Protein AF-A0A259JVU5-F1 (afdb_monomer)

Solvent-accessible surface area (backbone atoms only — not comparable to full-atom values): 9119 Å² total; per-residue (Å²): 70,93,65,63,66,51,70,74,57,44,59,53,43,26,64,77,69,72,47,71,91,56,56,65,43,65,67,53,22,48,53,46,42,54,53,48,52,49,53,35,31,73,74,56,77,30,73,69,52,21,53,46,22,70,72,61,34,55,72,51,42,55,43,32,76,74,70,44,83,69,56,71,68,51,54,51,54,51,60,71,43,43,68,57,54,53,51,52,52,51,49,53,51,51,56,70,66,46,57,69,76,57,55,64,74,72,46,72,96,59,86,76,73,78,80,80,87,69,82,84,83,83,82,91,81,84,90,83,89,80,87,84,82,90,87,90,88,84,89,87,82,83,135

Mean predicted aligned error: 15.74 Å

Foldseek 3Di:
DVLPFDPVLLVVQCVVVVHDPDCPPPVRVVVSNVVQLVVLCVVPVANLLSQLCRVQPVVLSVVVVVPDDGDPVSVVVSVVCVVVRVVVVVVVVVVVVPPPVVVVVPDPPDDDDPDPPDDDDDDDDDDDDDDDDDDDDDDDDDD

pLDDT: mean 78.5, std 22.54, range [31.64, 98.56]

Structure (mmCIF, N/CA/C/O backbone):
data_AF-A0A259JVU5-F1
#
_entry.id   AF-A0A259JVU5-F1
#
loop_
_atom_site.group_PDB
_atom_site.id
_atom_site.type_symbol
_atom_site.label_atom_id
_atom_site.label_alt_id
_atom_site.label_comp_id
_atom_site.label_asym_id
_atom_site.label_entity_id
_atom_site.label_seq_id
_atom_site.pdbx_PDB_ins_code
_atom_site.Cartn_x
_atom_site.Cartn_y
_atom_site.Cartn_z
_atom_site.occupancy
_atom_site.B_iso_or_equiv
_atom_site.auth_seq_id
_atom_site.auth_comp_id
_atom_site.auth_asym_id
_atom_site.auth_atom_id
_atom_site.pdbx_PDB_model_num
ATOM 1 N N . GLY A 1 1 ? 10.915 2.909 -6.464 1.00 90.50 1 GLY A N 1
ATOM 2 C CA . GLY A 1 1 ? 10.240 3.907 -7.317 1.00 90.50 1 GLY A CA 1
ATOM 3 C C . GLY A 1 1 ? 9.437 4.900 -6.493 1.00 90.50 1 GLY A C 1
ATOM 4 O O . GLY A 1 1 ? 9.485 4.848 -5.269 1.00 90.50 1 GLY A O 1
ATOM 5 N N . LEU A 1 2 ? 8.703 5.791 -7.161 1.00 96.31 2 LEU A N 1
ATOM 6 C CA . LEU A 1 2 ? 7.932 6.896 -6.566 1.00 96.31 2 LEU A CA 1
ATOM 7 C C . LEU A 1 2 ? 6.979 6.461 -5.442 1.00 96.31 2 LEU A C 1
ATOM 9 O O . LEU A 1 2 ? 6.942 7.083 -4.387 1.00 96.31 2 LEU A O 1
ATOM 13 N N . MET A 1 3 ? 6.252 5.367 -5.646 1.00 97.25 3 MET A N 1
ATOM 14 C CA . MET A 1 3 ? 5.243 4.856 -4.720 1.00 97.25 3 MET A CA 1
ATOM 15 C C . MET A 1 3 ? 5.804 3.908 -3.654 1.00 97.25 3 MET A C 1
ATOM 17 O O . MET A 1 3 ? 5.034 3.363 -2.871 1.00 97.25 3 MET A O 1
ATOM 21 N N . GLN A 1 4 ? 7.126 3.703 -3.591 1.00 95.88 4 GLN A N 1
ATOM 22 C CA . GLN A 1 4 ? 7.772 2.874 -2.557 1.00 95.88 4 GLN A CA 1
ATOM 23 C C . GLN A 1 4 ? 7.204 1.441 -2.450 1.00 95.88 4 GLN A C 1
ATOM 25 O O . GLN A 1 4 ? 7.097 0.878 -1.365 1.00 95.88 4 GLN A O 1
ATOM 30 N N . ILE A 1 5 ? 6.822 0.844 -3.584 1.00 95.69 5 ILE A N 1
ATOM 31 C CA . ILE A 1 5 ? 6.352 -0.548 -3.646 1.00 95.69 5 ILE A CA 1
ATOM 32 C C . ILE A 1 5 ? 7.496 -1.483 -3.235 1.00 95.69 5 ILE A C 1
ATOM 34 O O . ILE A 1 5 ? 8.616 -1.349 -3.732 1.00 95.69 5 ILE A O 1
ATOM 38 N N . MET A 1 6 ? 7.205 -2.434 -2.347 1.00 93.50 6 MET A N 1
ATOM 39 C CA . MET A 1 6 ? 8.170 -3.443 -1.906 1.00 93.50 6 MET A CA 1
ATOM 40 C C . MET A 1 6 ? 8.602 -4.345 -3.076 1.00 93.50 6 MET A C 1
ATOM 42 O O . MET A 1 6 ? 7.746 -4.702 -3.884 1.00 93.50 6 MET A O 1
ATOM 46 N N . PRO A 1 7 ? 9.875 -4.785 -3.160 1.00 94.75 7 PRO A N 1
ATOM 47 C CA . PRO A 1 7 ? 10.369 -5.572 -4.297 1.00 94.75 7 PRO A CA 1
ATOM 48 C C . PRO A 1 7 ? 9.538 -6.825 -4.614 1.00 94.75 7 PRO A C 1
ATOM 50 O O . PRO A 1 7 ? 9.119 -7.001 -5.750 1.00 94.75 7 PRO A O 1
ATOM 53 N N . ALA A 1 8 ? 9.200 -7.631 -3.602 1.00 95.06 8 ALA A N 1
ATOM 54 C CA . ALA A 1 8 ? 8.368 -8.823 -3.799 1.00 95.06 8 ALA A CA 1
ATOM 55 C C . ALA A 1 8 ? 6.966 -8.477 -4.338 1.00 95.06 8 ALA A C 1
ATOM 57 O O . ALA A 1 8 ? 6.450 -9.138 -5.231 1.00 95.06 8 ALA A O 1
ATOM 58 N N . THR A 1 9 ? 6.367 -7.392 -3.840 1.00 96.06 9 THR A N 1
ATOM 59 C CA . THR A 1 9 ? 5.072 -6.904 -4.325 1.00 96.06 9 THR A CA 1
ATOM 60 C C . THR A 1 9 ? 5.173 -6.382 -5.759 1.00 96.06 9 THR A C 1
ATOM 62 O O . THR A 1 9 ? 4.268 -6.604 -6.556 1.00 96.06 9 THR A O 1
ATOM 65 N N . TRP A 1 10 ? 6.271 -5.714 -6.121 1.00 97.56 10 TRP A N 1
ATOM 66 C CA . TRP A 1 10 ? 6.511 -5.286 -7.499 1.00 97.56 10 TRP A CA 1
ATOM 67 C C . TRP A 1 10 ? 6.551 -6.474 -8.458 1.00 97.56 10 TRP A C 1
ATOM 69 O O . TRP A 1 10 ? 5.900 -6.415 -9.498 1.00 97.56 10 TRP A O 1
ATOM 79 N N . ASP A 1 11 ? 7.254 -7.549 -8.094 1.00 97.75 11 ASP A N 1
ATOM 80 C CA . ASP A 1 11 ? 7.369 -8.752 -8.923 1.00 97.75 11 ASP A CA 1
ATOM 81 C C . ASP A 1 11 ? 6.002 -9.386 -9.217 1.00 97.75 11 ASP A C 1
ATOM 83 O O . ASP A 1 11 ? 5.721 -9.768 -10.355 1.00 97.75 11 ASP A O 1
ATOM 87 N N . GLU A 1 12 ? 5.115 -9.427 -8.223 1.00 96.88 12 GLU A N 1
ATOM 88 C CA . GLU A 1 12 ? 3.737 -9.897 -8.395 1.00 96.88 12 GLU A CA 1
ATOM 89 C C . GLU A 1 12 ? 2.924 -8.960 -9.304 1.00 96.88 12 GLU A C 1
ATOM 91 O O . GLU A 1 12 ? 2.305 -9.397 -10.281 1.00 96.88 12 GLU A O 1
ATOM 96 N N . LEU A 1 13 ? 2.948 -7.655 -9.017 1.00 97.56 13 LEU A N 1
ATOM 97 C CA . LEU A 1 13 ? 2.153 -6.658 -9.735 1.00 97.56 13 LEU A CA 1
ATOM 98 C C . LEU A 1 13 ? 2.581 -6.526 -11.199 1.00 97.56 13 LEU A C 1
ATOM 100 O O . LEU A 1 13 ? 1.723 -6.437 -12.078 1.00 97.56 13 LEU A O 1
ATOM 104 N N . ARG A 1 14 ? 3.887 -6.538 -11.491 1.00 97.88 14 ARG A N 1
ATOM 105 C CA . ARG A 1 14 ? 4.376 -6.380 -12.867 1.00 97.88 14 ARG A CA 1
ATOM 106 C C . ARG A 1 14 ? 3.943 -7.535 -13.763 1.00 97.88 14 ARG A C 1
ATOM 108 O O . ARG A 1 14 ? 3.648 -7.311 -14.932 1.00 97.88 14 ARG A O 1
ATOM 115 N N . VAL A 1 15 ? 3.870 -8.753 -13.226 1.00 98.06 15 VAL A N 1
ATOM 116 C CA . VAL A 1 15 ? 3.381 -9.917 -13.974 1.00 98.06 15 VAL A CA 1
ATOM 117 C C . VAL A 1 15 ? 1.876 -9.803 -14.169 1.00 98.06 15 VAL A C 1
ATOM 119 O O . VAL A 1 15 ? 1.392 -9.975 -15.284 1.00 98.06 15 VAL A O 1
ATOM 122 N N . HIS A 1 16 ? 1.143 -9.458 -13.108 1.00 97.75 16 HIS A N 1
ATOM 123 C CA . HIS A 1 16 ? -0.313 -9.370 -13.152 1.00 97.75 16 HIS A CA 1
ATOM 124 C C . HIS A 1 16 ? -0.824 -8.288 -14.118 1.00 97.75 16 HIS A C 1
ATOM 126 O O . HIS A 1 16 ? -1.790 -8.516 -14.841 1.00 97.75 16 HIS A O 1
ATOM 132 N N . TYR A 1 17 ? -0.162 -7.129 -14.161 1.00 97.31 17 TYR A N 1
ATOM 133 C CA . TYR A 1 17 ? -0.571 -5.980 -14.976 1.00 97.31 17 TYR A CA 1
ATOM 134 C C . TYR A 1 17 ? 0.236 -5.809 -16.275 1.00 97.31 17 TYR A C 1
ATOM 136 O O . TYR A 1 17 ? 0.032 -4.827 -16.987 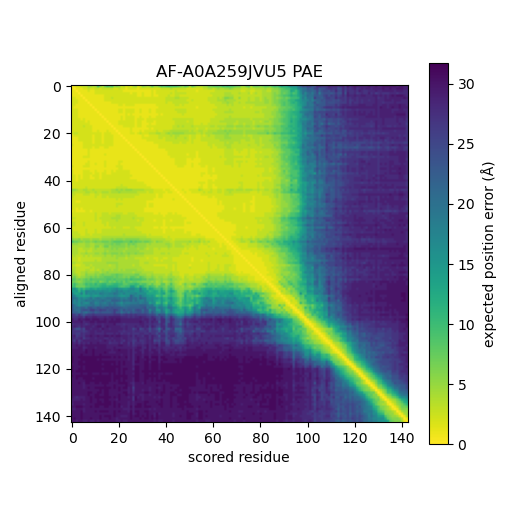1.00 97.31 17 TYR A O 1
ATOM 144 N N . GLY A 1 18 ? 1.138 -6.742 -16.604 1.00 97.81 18 GLY A N 1
ATOM 145 C CA . GLY A 1 18 ? 1.937 -6.694 -17.835 1.00 97.81 18 GLY A CA 1
ATOM 146 C C . GLY A 1 18 ? 2.884 -5.491 -17.911 1.00 97.81 18 GLY A C 1
ATOM 147 O O . GLY A 1 18 ? 2.990 -4.856 -18.959 1.00 97.81 18 GLY A O 1
ATOM 148 N N . LEU A 1 19 ? 3.538 -5.156 -16.798 1.00 97.94 19 LEU A N 1
ATOM 149 C CA . LEU A 1 19 ? 4.418 -3.990 -16.670 1.00 97.94 19 LEU A CA 1
ATOM 150 C C . LEU A 1 19 ? 5.872 -4.322 -17.017 1.00 97.94 19 LEU A C 1
ATOM 152 O O . LEU A 1 19 ? 6.284 -5.490 -17.054 1.00 97.94 19 LEU A O 1
ATOM 156 N N . GLY A 1 20 ? 6.663 -3.273 -17.238 1.00 97.88 20 GLY A N 1
ATOM 157 C CA . GLY A 1 20 ? 8.099 -3.362 -17.452 1.00 97.88 20 GLY A CA 1
ATOM 158 C C . GLY A 1 20 ? 8.854 -4.003 -16.282 1.00 97.88 20 GLY A C 1
ATOM 159 O O . GLY A 1 20 ? 8.308 -4.335 -15.227 1.00 97.88 20 GLY A O 1
ATOM 160 N N . ALA A 1 21 ? 10.151 -4.225 -16.486 1.00 96.75 21 ALA A N 1
ATOM 161 C CA . ALA A 1 21 ? 11.018 -4.779 -15.448 1.00 96.75 21 ALA A CA 1
ATOM 162 C C . ALA A 1 21 ? 11.497 -3.716 -14.446 1.00 96.75 21 ALA A C 1
ATOM 164 O O . ALA A 1 21 ? 11.833 -4.069 -13.319 1.00 96.75 21 ALA A O 1
ATOM 165 N N . ASP A 1 22 ? 11.530 -2.441 -14.848 1.00 97.06 22 ASP A N 1
ATOM 166 C CA . ASP A 1 22 ? 12.092 -1.350 -14.054 1.00 97.06 22 ASP A CA 1
ATOM 167 C C . ASP A 1 22 ? 11.065 -0.767 -13.055 1.00 97.06 22 ASP A C 1
ATOM 169 O O . ASP A 1 22 ? 10.141 -0.067 -13.473 1.00 97.06 22 ASP A O 1
ATOM 173 N N . PRO A 1 23 ? 11.222 -0.981 -11.730 1.00 96.31 23 PRO A N 1
ATOM 174 C CA . PRO A 1 23 ? 10.346 -0.397 -10.710 1.00 96.31 23 PRO A CA 1
ATOM 175 C C . PRO A 1 23 ? 10.543 1.114 -10.515 1.00 96.31 23 PRO A C 1
ATOM 177 O O . PRO A 1 23 ? 9.849 1.723 -9.688 1.00 96.31 23 PRO A O 1
ATOM 180 N N . PHE A 1 24 ? 11.525 1.719 -11.182 1.00 97.06 24 PHE A N 1
ATOM 181 C CA . PHE A 1 24 ? 11.781 3.154 -11.165 1.00 97.06 24 PHE A CA 1
ATOM 182 C C . PHE A 1 24 ? 11.181 3.880 -12.370 1.00 97.06 24 PHE A C 1
ATOM 184 O O . PHE A 1 24 ? 11.115 5.109 -12.311 1.00 97.06 24 PHE A O 1
ATOM 191 N N . ASP A 1 25 ? 10.664 3.163 -13.380 1.00 98.31 25 ASP A N 1
ATOM 192 C CA . ASP A 1 25 ? 9.858 3.781 -14.433 1.00 98.31 25 ASP A CA 1
ATOM 193 C C . ASP A 1 25 ? 8.630 4.464 -13.796 1.00 98.31 25 ASP A C 1
ATOM 195 O O . ASP A 1 25 ? 7.821 3.797 -13.138 1.00 98.31 25 ASP A O 1
ATOM 199 N N . PRO A 1 26 ? 8.474 5.795 -13.931 1.00 98.19 26 PRO A N 1
ATOM 200 C CA . PRO A 1 26 ? 7.420 6.521 -13.232 1.00 98.19 26 PRO A CA 1
ATOM 201 C C . PRO A 1 26 ? 6.014 6.045 -13.589 1.00 98.19 26 PRO A C 1
ATOM 203 O O . PRO A 1 26 ? 5.153 5.977 -12.712 1.00 98.19 26 PRO A O 1
ATOM 206 N N . ARG A 1 27 ? 5.773 5.717 -14.863 1.00 98.38 27 ARG A N 1
ATOM 207 C CA . ARG A 1 27 ? 4.450 5.326 -15.350 1.00 98.38 27 ARG A CA 1
ATOM 208 C C . ARG A 1 27 ? 4.054 3.983 -14.754 1.00 98.38 27 ARG A C 1
ATOM 210 O O . ARG A 1 27 ? 2.974 3.872 -14.172 1.00 98.38 27 ARG A O 1
ATOM 217 N N . ASP A 1 28 ? 4.922 2.990 -14.875 1.00 98.50 28 ASP A N 1
ATOM 218 C CA . ASP A 1 28 ? 4.626 1.639 -14.414 1.00 98.50 28 ASP A CA 1
ATOM 219 C C . ASP A 1 28 ? 4.604 1.569 -12.883 1.00 98.50 28 ASP A C 1
ATOM 221 O O . ASP A 1 28 ? 3.739 0.909 -12.307 1.00 98.50 28 ASP A O 1
ATOM 225 N N . ASN A 1 29 ? 5.472 2.324 -12.200 1.00 98.56 29 ASN A N 1
ATOM 226 C CA . ASN A 1 29 ? 5.455 2.415 -10.744 1.00 98.56 29 ASN A CA 1
ATOM 227 C C . ASN A 1 29 ? 4.152 3.033 -10.208 1.00 98.56 29 ASN A C 1
ATOM 229 O O . ASN A 1 29 ? 3.597 2.524 -9.233 1.00 98.56 29 ASN A O 1
ATOM 233 N N . ILE A 1 30 ? 3.649 4.094 -10.852 1.00 98.50 30 ILE A N 1
ATOM 234 C CA . ILE A 1 30 ? 2.381 4.724 -10.463 1.00 98.50 30 ILE A CA 1
ATOM 235 C C . ILE A 1 30 ? 1.205 3.781 -10.718 1.00 98.50 30 ILE A C 1
ATOM 237 O O . ILE A 1 30 ? 0.340 3.630 -9.855 1.00 98.50 30 ILE A O 1
ATOM 241 N N . LEU A 1 31 ? 1.176 3.118 -11.876 1.00 98.50 31 LEU A N 1
ATOM 242 C CA . LEU A 1 31 ? 0.096 2.196 -12.219 1.00 98.50 31 LEU A CA 1
ATOM 243 C C . LEU A 1 31 ? 0.054 1.010 -11.247 1.00 98.50 31 LEU A C 1
ATOM 245 O O . LEU A 1 31 ? -1.005 0.717 -10.690 1.00 98.50 31 LEU A O 1
ATOM 249 N N . ALA A 1 32 ? 1.204 0.385 -10.977 1.00 98.44 32 ALA A N 1
ATOM 250 C CA . ALA A 1 32 ? 1.313 -0.705 -10.012 1.00 98.44 32 ALA A CA 1
ATOM 251 C C . ALA A 1 32 ? 0.873 -0.270 -8.608 1.00 98.44 32 ALA A C 1
ATOM 253 O O . ALA A 1 32 ? 0.083 -0.958 -7.963 1.00 98.44 32 AL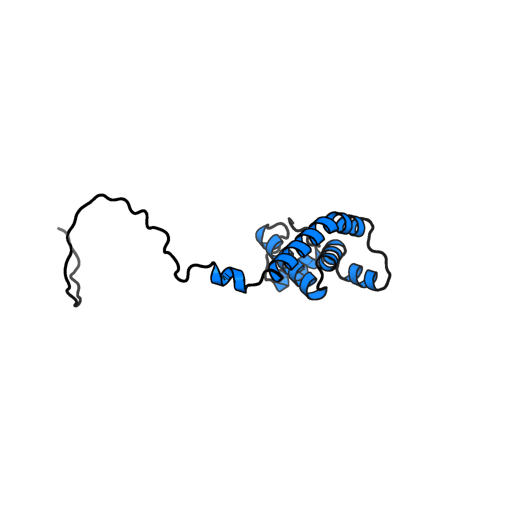A A O 1
ATOM 254 N N . GLY A 1 33 ? 1.354 0.880 -8.130 1.00 98.00 33 GLY A N 1
ATOM 255 C CA . GLY A 1 33 ? 1.072 1.331 -6.770 1.00 98.00 33 GLY A CA 1
ATOM 256 C C . GLY A 1 33 ? -0.384 1.751 -6.580 1.00 98.00 33 GLY A C 1
ATOM 257 O O . GLY A 1 33 ? -0.984 1.419 -5.559 1.00 98.00 33 GLY A O 1
ATOM 258 N N . ALA A 1 34 ? -0.993 2.407 -7.572 1.00 98.31 34 ALA A N 1
ATOM 259 C CA . ALA A 1 34 ? -2.415 2.743 -7.545 1.00 98.31 34 ALA A CA 1
ATOM 260 C C . ALA A 1 34 ? -3.297 1.484 -7.558 1.00 98.31 34 ALA A C 1
ATOM 262 O O . ALA A 1 34 ? -4.246 1.382 -6.776 1.00 98.31 34 ALA A O 1
ATOM 263 N N . ALA A 1 35 ? -2.958 0.501 -8.396 1.00 98.12 35 ALA A N 1
ATOM 264 C CA . ALA A 1 35 ? -3.662 -0.775 -8.436 1.00 98.12 35 ALA A CA 1
ATOM 265 C C . ALA A 1 35 ? -3.528 -1.543 -7.110 1.00 98.12 35 ALA A C 1
ATOM 267 O O . ALA A 1 35 ? -4.503 -2.106 -6.612 1.00 98.12 35 ALA A O 1
ATOM 268 N N . TYR A 1 36 ? -2.348 -1.506 -6.491 1.00 98.31 36 TYR A N 1
ATOM 269 C CA . T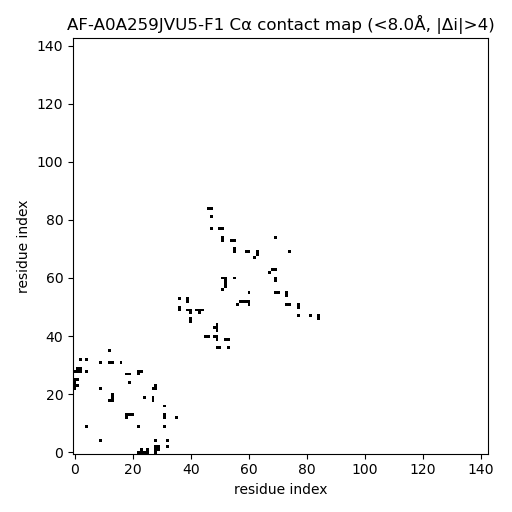YR A 1 36 ? -2.113 -2.143 -5.200 1.00 98.31 36 TYR A CA 1
ATOM 270 C C . TYR A 1 36 ? -2.885 -1.469 -4.059 1.00 98.31 36 TYR A C 1
ATOM 272 O O . TYR A 1 36 ? -3.521 -2.152 -3.259 1.00 98.31 36 TYR A O 1
ATOM 280 N N . LEU A 1 37 ? -2.923 -0.132 -4.015 1.00 97.50 37 LEU A N 1
ATOM 281 C CA . LEU A 1 37 ? -3.777 0.597 -3.070 1.00 97.50 37 LEU A CA 1
ATOM 282 C C . LEU A 1 37 ? -5.248 0.206 -3.236 1.00 97.50 37 LEU A C 1
ATOM 284 O O . LEU A 1 37 ? -5.921 -0.063 -2.243 1.00 97.50 37 LEU A O 1
ATOM 288 N N . ARG A 1 38 ? -5.735 0.101 -4.480 1.00 97.62 38 ARG A N 1
ATOM 289 C CA . ARG A 1 38 ? -7.100 -0.361 -4.750 1.00 97.62 38 ARG A CA 1
ATOM 290 C C . ARG A 1 38 ? -7.338 -1.776 -4.217 1.00 97.62 38 ARG A C 1
ATOM 292 O O . ARG A 1 38 ? -8.327 -1.989 -3.523 1.00 97.62 38 ARG A O 1
ATOM 299 N N . GLN A 1 39 ? -6.426 -2.709 -4.483 1.00 97.81 39 GLN A N 1
ATOM 300 C CA . GLN A 1 39 ? -6.515 -4.088 -3.996 1.00 97.81 39 GLN A CA 1
ATOM 301 C C . GLN A 1 39 ? -6.589 -4.153 -2.463 1.00 97.81 39 GLN A C 1
ATOM 303 O O . GLN A 1 39 ? -7.403 -4.888 -1.906 1.00 97.81 39 GLN A O 1
ATOM 308 N N . LEU A 1 40 ? -5.756 -3.376 -1.769 1.00 97.94 40 LEU A N 1
ATOM 309 C CA . LEU A 1 40 ? -5.756 -3.322 -0.307 1.00 97.94 40 LEU A CA 1
ATOM 310 C C . LEU A 1 40 ? -7.023 -2.660 0.242 1.00 97.94 40 LEU A C 1
ATOM 312 O O . LEU A 1 40 ? -7.550 -3.102 1.261 1.00 97.94 40 LEU A O 1
ATOM 316 N N . HIS A 1 41 ? -7.534 -1.628 -0.429 1.00 97.19 41 HIS A N 1
ATOM 317 C CA . HIS A 1 41 ? -8.804 -1.017 -0.060 1.00 97.19 41 HIS A CA 1
ATOM 318 C C . HIS A 1 41 ? -9.958 -2.014 -0.182 1.00 97.19 41 HIS A C 1
ATOM 320 O O . HIS A 1 41 ? -10.739 -2.152 0.754 1.00 97.19 41 HIS A O 1
ATOM 326 N N . ASP A 1 42 ? -10.039 -2.744 -1.296 1.00 97.62 42 ASP A N 1
ATOM 327 C CA . ASP A 1 42 ? -11.073 -3.761 -1.511 1.00 97.62 42 ASP A CA 1
ATOM 328 C C . ASP A 1 42 ? -10.978 -4.896 -0.481 1.00 97.62 42 ASP A C 1
ATOM 330 O O . ASP A 1 42 ? -11.999 -5.414 -0.032 1.00 97.62 42 ASP A O 1
ATOM 334 N N . ARG A 1 43 ? -9.759 -5.251 -0.056 1.00 97.62 43 ARG A N 1
ATOM 335 C CA . ARG A 1 43 ? -9.521 -6.288 0.955 1.00 97.62 43 ARG A CA 1
ATOM 336 C C . ARG A 1 43 ? -9.922 -5.865 2.369 1.00 97.62 43 ARG A C 1
ATOM 338 O O . ARG A 1 43 ? -10.464 -6.682 3.106 1.00 97.62 43 ARG A O 1
ATOM 345 N N . TYR A 1 44 ? -9.620 -4.629 2.764 1.00 96.38 44 TYR A N 1
ATOM 346 C CA . TYR A 1 44 ? -9.741 -4.191 4.161 1.00 96.38 44 TYR A CA 1
ATOM 347 C C . TYR A 1 44 ? -10.891 -3.216 4.433 1.00 96.38 44 TYR A C 1
ATOM 349 O O . TYR A 1 44 ? -11.205 -2.956 5.593 1.00 96.38 44 TYR A O 1
ATOM 357 N N . GLY A 1 45 ? -11.500 -2.635 3.397 1.00 93.31 45 GLY A N 1
ATOM 358 C CA . GLY A 1 45 ? -12.675 -1.760 3.490 1.00 93.31 45 GLY A CA 1
ATOM 359 C C . GLY A 1 45 ? -12.465 -0.432 4.230 1.00 93.31 45 GLY A C 1
ATOM 360 O O . GLY A 1 45 ? -13.409 0.333 4.399 1.00 93.31 45 GLY A O 1
ATOM 361 N N . SER A 1 46 ? -11.247 -0.144 4.690 1.00 93.38 46 SER A N 1
ATOM 362 C CA . SER A 1 46 ? -10.906 1.053 5.456 1.00 93.38 46 SER A CA 1
ATOM 363 C C . SER A 1 46 ? -9.612 1.658 4.938 1.00 93.38 46 SER A C 1
ATOM 365 O O . SER A 1 46 ? -8.603 0.964 4.814 1.00 93.38 46 SER A O 1
ATOM 367 N N . ILE A 1 47 ? -9.613 2.974 4.709 1.00 93.19 47 ILE A N 1
ATOM 368 C CA . ILE A 1 47 ? -8.419 3.729 4.299 1.00 93.19 47 ILE A CA 1
ATOM 369 C C . ILE A 1 47 ? -7.295 3.553 5.329 1.00 93.19 47 ILE A C 1
ATOM 371 O O . ILE A 1 47 ? -6.139 3.347 4.963 1.00 93.19 47 ILE A O 1
ATOM 375 N N . ARG A 1 48 ? -7.627 3.566 6.627 1.00 93.69 48 ARG A N 1
ATOM 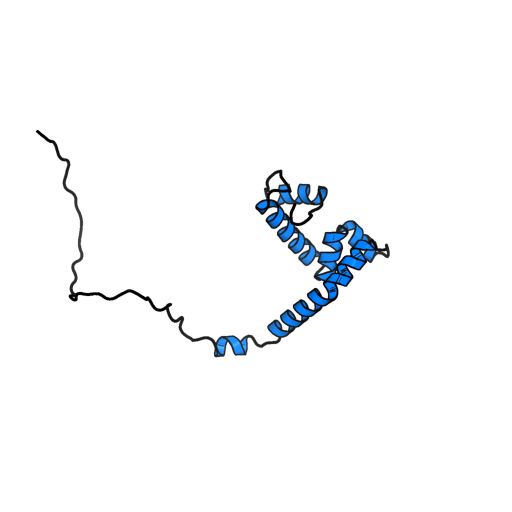376 C CA . ARG A 1 48 ? -6.645 3.373 7.701 1.00 93.69 48 ARG A CA 1
ATOM 377 C C . ARG A 1 48 ? -6.011 1.980 7.639 1.00 93.69 48 ARG A C 1
ATOM 379 O O . ARG A 1 48 ? -4.796 1.864 7.772 1.00 93.69 48 ARG A O 1
ATOM 386 N N . ALA A 1 49 ? -6.820 0.943 7.424 1.00 94.88 49 ALA A N 1
ATOM 387 C CA . ALA A 1 49 ? -6.352 -0.439 7.309 1.00 94.88 49 ALA A CA 1
ATOM 388 C C . ALA A 1 49 ? -5.521 -0.661 6.035 1.00 94.88 49 ALA A C 1
ATOM 390 O O . ALA A 1 49 ? -4.433 -1.230 6.092 1.00 94.88 49 ALA A O 1
ATOM 391 N N . MET A 1 50 ? -5.984 -0.123 4.904 1.00 96.56 50 MET A N 1
ATOM 392 C CA . MET A 1 50 ? -5.272 -0.121 3.626 1.00 96.56 50 MET A CA 1
ATOM 393 C C . MET A 1 50 ? -3.869 0.481 3.766 1.00 96.56 50 MET A C 1
ATOM 395 O O . MET A 1 50 ? -2.893 -0.143 3.361 1.00 96.56 50 MET A O 1
ATOM 399 N N . LEU A 1 51 ? -3.748 1.672 4.362 1.00 95.38 51 LEU A N 1
ATOM 400 C CA . LEU A 1 51 ? -2.458 2.349 4.532 1.00 95.38 51 LEU A CA 1
ATOM 401 C C . LEU A 1 51 ? -1.535 1.618 5.513 1.00 95.38 51 LEU A C 1
ATOM 403 O O . LEU A 1 51 ? -0.323 1.573 5.298 1.00 95.38 51 LEU A O 1
ATOM 407 N N . ALA A 1 52 ? -2.099 1.010 6.561 1.00 95.75 52 ALA A N 1
ATOM 408 C CA . ALA A 1 52 ? -1.346 0.161 7.477 1.00 95.75 52 ALA A CA 1
ATOM 409 C C . ALA A 1 52 ? -0.736 -1.043 6.745 1.00 95.75 52 ALA A C 1
ATOM 411 O O . ALA A 1 52 ? 0.467 -1.277 6.846 1.00 95.75 52 ALA A O 1
ATOM 412 N N . ALA A 1 53 ? -1.546 -1.761 5.965 1.00 96.38 53 ALA A N 1
ATOM 413 C CA . ALA A 1 53 ? -1.108 -2.910 5.181 1.00 96.38 53 ALA A CA 1
ATOM 414 C C . ALA A 1 53 ? -0.139 -2.527 4.054 1.00 96.38 53 ALA A C 1
ATOM 416 O O . ALA A 1 53 ? 0.797 -3.275 3.781 1.00 96.38 53 ALA A O 1
ATOM 417 N N . TYR A 1 54 ? -0.311 -1.357 3.432 1.00 96.12 54 TYR A N 1
ATOM 418 C CA . TYR A 1 54 ? 0.608 -0.856 2.408 1.00 96.12 54 TYR A CA 1
ATOM 419 C C . TYR A 1 54 ? 2.011 -0.629 2.982 1.00 96.12 54 TYR A C 1
ATOM 421 O O . TYR A 1 54 ? 3.002 -1.024 2.376 1.00 96.12 54 TYR A O 1
ATOM 429 N N . ASN A 1 55 ? 2.097 -0.024 4.172 1.00 95.50 55 ASN A N 1
ATOM 430 C CA . ASN A 1 55 ? 3.369 0.291 4.818 1.00 95.50 55 ASN A CA 1
ATOM 431 C C . ASN A 1 55 ? 4.033 -0.930 5.480 1.00 95.50 55 ASN A C 1
ATOM 433 O O . ASN A 1 55 ? 5.237 -1.122 5.344 1.00 95.50 55 ASN A O 1
ATOM 437 N N . ALA A 1 56 ? 3.264 -1.743 6.207 1.00 94.88 56 ALA A N 1
ATOM 438 C CA . ALA A 1 56 ? 3.788 -2.877 6.973 1.00 94.88 56 ALA A CA 1
ATOM 439 C C . ALA A 1 56 ? 3.885 -4.185 6.171 1.00 94.88 56 ALA A C 1
ATOM 441 O O . ALA A 1 56 ? 4.568 -5.122 6.601 1.00 94.88 56 ALA A O 1
ATOM 442 N N . GLY A 1 57 ? 3.183 -4.260 5.041 1.00 94.81 57 GLY A N 1
ATOM 443 C CA . GLY A 1 57 ? 2.887 -5.491 4.319 1.00 94.81 57 GLY A CA 1
ATOM 444 C C . GLY A 1 57 ? 1.592 -6.158 4.826 1.00 94.81 57 GLY A C 1
ATOM 445 O O . GLY A 1 57 ? 1.349 -6.171 6.038 1.00 94.81 57 GLY A O 1
ATOM 446 N N . PRO A 1 58 ? 0.778 -6.776 3.943 1.00 95.50 58 PRO A N 1
ATOM 447 C CA . PRO A 1 58 ? -0.488 -7.407 4.321 1.00 95.50 58 PRO A CA 1
ATOM 448 C C . PRO A 1 58 ? -0.311 -8.477 5.393 1.00 95.50 58 PRO A C 1
ATOM 450 O O . PRO A 1 58 ? -0.983 -8.428 6.410 1.00 95.50 58 PRO A O 1
ATOM 453 N N . ALA A 1 59 ? 0.661 -9.382 5.239 1.00 94.81 59 ALA A N 1
ATOM 454 C CA . ALA A 1 59 ? 0.892 -10.460 6.203 1.00 94.81 59 ALA A CA 1
ATOM 455 C C . ALA A 1 59 ? 1.156 -9.944 7.629 1.00 94.81 59 ALA A C 1
ATOM 457 O O . ALA A 1 59 ? 0.638 -10.496 8.598 1.00 94.81 59 ALA A O 1
ATOM 458 N N . ARG A 1 60 ? 1.923 -8.854 7.764 1.00 95.56 60 ARG A N 1
ATOM 459 C CA . ARG A 1 60 ? 2.202 -8.238 9.066 1.00 95.56 60 ARG A CA 1
ATOM 460 C C . ARG A 1 60 ? 0.971 -7.536 9.630 1.00 95.56 60 ARG A C 1
ATOM 462 O O . ARG A 1 60 ? 0.743 -7.586 10.835 1.00 95.56 60 ARG A O 1
ATOM 469 N N . TYR A 1 61 ? 0.185 -6.893 8.771 1.00 96.44 61 TYR A N 1
ATOM 470 C CA . TYR A 1 61 ? -1.077 -6.293 9.181 1.00 96.44 61 TYR A CA 1
ATOM 471 C C . TYR A 1 61 ? -2.074 -7.351 9.672 1.00 96.44 61 TYR A C 1
ATOM 473 O O . TYR A 1 61 ? -2.607 -7.198 10.766 1.00 96.44 61 TYR A O 1
ATOM 481 N N . GLU A 1 62 ? -2.239 -8.466 8.958 1.00 97.00 62 GLU A N 1
ATOM 482 C CA . GLU A 1 62 ? -3.090 -9.587 9.391 1.00 97.00 62 GLU A CA 1
ATOM 483 C C . GLU A 1 62 ? -2.611 -10.183 10.724 1.00 97.00 62 GLU A C 1
ATOM 485 O O . GLU A 1 62 ? -3.412 -10.385 11.634 1.00 97.00 62 GLU A O 1
ATOM 490 N N . ALA A 1 63 ? -1.299 -10.392 10.892 1.00 97.31 63 ALA A N 1
ATOM 491 C CA . ALA A 1 63 ? -0.737 -10.843 12.167 1.00 97.31 63 ALA A CA 1
ATOM 492 C C . ALA A 1 63 ? -1.066 -9.869 13.310 1.00 97.31 63 ALA A C 1
ATOM 494 O O . ALA A 1 63 ? -1.322 -10.293 14.436 1.00 97.31 63 ALA A O 1
ATOM 495 N N . SER A 1 64 ? -1.135 -8.566 13.017 1.00 96.38 64 SER A N 1
ATOM 496 C CA . SER A 1 64 ? -1.515 -7.580 14.025 1.00 96.38 64 SER A CA 1
ATOM 497 C C . SER A 1 64 ? -2.979 -7.620 14.435 1.00 96.38 64 SER A C 1
ATOM 499 O O . SER A 1 64 ? -3.299 -7.332 15.586 1.00 96.38 64 SER A O 1
ATOM 501 N N . LEU A 1 65 ? -3.863 -8.062 13.538 1.00 94.12 65 LEU A N 1
ATOM 502 C CA . LEU A 1 65 ? -5.255 -8.347 13.883 1.00 94.12 65 LEU A CA 1
ATOM 503 C C . LEU A 1 65 ? -5.364 -9.569 14.811 1.00 94.12 65 LEU A C 1
ATOM 505 O O . LEU A 1 65 ? -6.313 -9.660 15.585 1.00 94.12 65 LEU A O 1
ATOM 509 N N . ALA A 1 66 ? -4.375 -10.467 14.777 1.00 95.00 66 ALA A N 1
ATOM 510 C CA . ALA A 1 66 ? -4.248 -11.610 15.682 1.00 95.00 66 ALA A CA 1
ATOM 511 C C . ALA A 1 66 ? -3.515 -11.288 17.004 1.00 95.00 66 ALA A C 1
ATOM 513 O O . ALA A 1 66 ? -3.347 -12.179 17.834 1.00 95.00 66 ALA A O 1
ATOM 514 N N . GLY A 1 67 ? -3.110 -10.029 17.225 1.00 94.19 67 GLY A N 1
ATOM 515 C CA . GLY A 1 67 ? -2.517 -9.556 18.483 1.00 94.19 67 GLY A CA 1
ATOM 516 C C . GLY A 1 67 ? -1.030 -9.199 18.422 1.00 94.19 67 GLY A C 1
ATOM 517 O O . GLY A 1 67 ? -0.505 -8.662 19.397 1.00 94.19 67 GLY A O 1
ATOM 518 N N . GLU A 1 68 ? -0.349 -9.430 17.297 1.00 96.62 68 GLU A N 1
ATOM 519 C CA . GLU A 1 68 ? 1.057 -9.037 17.144 1.00 96.62 68 GLU A CA 1
ATOM 520 C C . GLU A 1 68 ? 1.206 -7.510 16.978 1.00 96.62 68 GLU A C 1
ATOM 522 O O . GLU A 1 68 ? 0.459 -6.866 16.238 1.00 96.62 68 GLU A O 1
ATOM 527 N N . PRO A 1 69 ? 2.179 -6.853 17.621 1.00 94.19 69 PRO A N 1
ATOM 528 C CA . PRO A 1 69 ? 2.322 -5.412 17.476 1.00 94.19 69 PRO A CA 1
ATOM 529 C C . PRO A 1 69 ? 2.819 -5.028 16.072 1.00 94.19 69 PRO A C 1
ATOM 531 O O . PRO A 1 69 ? 3.836 -5.525 15.586 1.00 94.19 69 PRO A O 1
ATOM 534 N N . LEU A 1 70 ? 2.158 -4.048 15.444 1.00 95.06 70 LEU A N 1
ATOM 535 C CA . LEU A 1 70 ? 2.703 -3.377 14.256 1.00 95.06 70 LEU A CA 1
ATOM 536 C C . LEU A 1 70 ? 4.024 -2.658 14.584 1.00 95.06 70 LEU A C 1
ATOM 538 O O . LEU A 1 70 ? 4.178 -2.194 15.717 1.00 95.06 70 LEU A O 1
ATOM 542 N N . PRO A 1 71 ? 4.938 -2.469 13.612 1.00 94.00 71 PRO A N 1
ATOM 543 C CA . PRO A 1 71 ? 6.171 -1.716 13.820 1.00 94.00 71 PRO A CA 1
ATOM 544 C C . PRO A 1 71 ? 5.893 -0.295 14.347 1.00 94.00 71 PRO A C 1
ATOM 546 O O . PRO A 1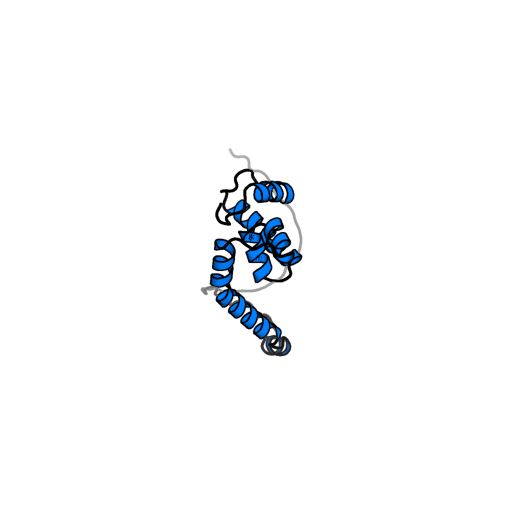 71 ? 4.909 0.331 13.926 1.00 94.00 71 PRO A O 1
ATOM 549 N N . PRO A 1 72 ? 6.722 0.242 15.263 1.00 94.69 72 PRO A N 1
ATOM 550 C CA . PRO A 1 72 ? 6.570 1.605 15.779 1.00 94.69 72 PRO A CA 1
ATOM 551 C C . PRO A 1 72 ? 6.482 2.668 14.676 1.00 94.69 72 PRO A C 1
ATOM 553 O O . PRO A 1 72 ? 5.692 3.610 14.783 1.00 94.69 72 PRO A O 1
ATOM 556 N N . GLU A 1 73 ? 7.236 2.484 13.597 1.00 92.50 73 GLU A N 1
ATOM 557 C CA . GLU A 1 73 ? 7.273 3.356 12.426 1.00 92.50 73 GLU A CA 1
ATOM 558 C C . GLU A 1 73 ? 5.918 3.357 11.714 1.00 92.50 73 GLU A C 1
ATOM 560 O O . GLU A 1 73 ? 5.369 4.422 11.439 1.00 92.50 73 GLU A O 1
ATOM 565 N N . THR A 1 74 ? 5.318 2.178 11.504 1.00 94.50 74 THR A N 1
ATOM 566 C CA . THR A 1 74 ? 3.982 2.040 10.906 1.00 94.50 74 THR A CA 1
ATOM 567 C C . THR A 1 74 ? 2.917 2.718 11.762 1.00 94.50 74 THR A C 1
ATOM 569 O O . THR A 1 74 ? 2.063 3.435 11.241 1.00 94.50 74 THR A O 1
ATOM 572 N N . ARG A 1 75 ? 2.958 2.533 13.088 1.00 94.00 75 ARG A N 1
ATOM 573 C CA . ARG A 1 75 ? 1.992 3.180 13.993 1.00 94.00 75 ARG A CA 1
ATOM 574 C C . ARG A 1 75 ? 2.111 4.700 13.941 1.00 94.00 75 ARG A C 1
ATOM 576 O O . ARG A 1 75 ? 1.093 5.384 13.868 1.00 94.00 75 ARG A O 1
ATOM 583 N N . THR A 1 76 ? 3.341 5.210 13.928 1.00 95.56 76 THR A N 1
ATOM 584 C CA . THR A 1 76 ? 3.631 6.645 13.798 1.00 95.56 76 THR A CA 1
ATOM 585 C C . THR A 1 76 ? 3.142 7.189 12.457 1.00 95.56 76 THR A C 1
ATOM 587 O O . THR A 1 76 ? 2.476 8.220 12.417 1.00 95.56 76 THR A O 1
ATOM 590 N N . TYR A 1 77 ? 3.393 6.461 11.368 1.00 91.56 77 TYR A N 1
ATOM 591 C CA . TYR A 1 77 ? 2.930 6.808 10.027 1.00 91.56 77 TYR A CA 1
ATOM 592 C C . TYR A 1 77 ? 1.400 6.919 9.955 1.00 91.56 77 TYR A C 1
ATOM 594 O O . TYR A 1 77 ? 0.868 7.930 9.501 1.00 91.56 77 TYR A O 1
ATOM 602 N N . ILE A 1 78 ? 0.676 5.922 10.473 1.00 93.81 78 ILE A N 1
ATOM 603 C CA . ILE A 1 78 ? -0.793 5.945 10.493 1.00 93.81 78 ILE A CA 1
ATOM 604 C C . ILE A 1 78 ? -1.311 7.090 11.374 1.00 93.81 78 ILE A C 1
ATOM 606 O O . ILE A 1 78 ? -2.285 7.748 11.011 1.00 93.81 78 ILE A O 1
ATOM 610 N N . ALA A 1 79 ? -0.678 7.343 12.523 1.00 92.94 79 ALA A N 1
ATOM 611 C CA . ALA A 1 79 ? -1.057 8.441 13.410 1.00 92.94 79 ALA A CA 1
ATOM 612 C C . ALA A 1 79 ? -0.890 9.812 12.734 1.00 92.94 79 ALA A C 1
ATOM 614 O O . ALA A 1 79 ? -1.759 10.667 12.880 1.00 92.94 79 ALA A O 1
ATOM 615 N N . ALA A 1 80 ? 0.170 9.997 11.943 1.00 92.25 80 ALA A N 1
ATOM 616 C CA . ALA A 1 80 ? 0.392 11.224 11.182 1.00 92.25 80 ALA A CA 1
ATOM 617 C C . ALA A 1 80 ? -0.669 11.451 10.088 1.00 92.25 80 ALA A C 1
ATOM 619 O O . ALA A 1 80 ? -1.006 12.594 9.786 1.00 92.25 80 ALA A O 1
ATOM 620 N N . LEU A 1 81 ? -1.217 10.376 9.510 1.00 90.31 81 LEU A N 1
ATOM 621 C CA . LEU A 1 81 ? -2.226 10.457 8.447 1.00 90.31 81 LEU A CA 1
ATOM 622 C C . LEU A 1 81 ? -3.672 10.495 8.952 1.00 90.31 81 LEU A C 1
ATOM 624 O O . LEU A 1 81 ? -4.547 10.957 8.222 1.00 90.31 81 LEU A O 1
ATOM 628 N N . ALA A 1 82 ? -3.930 10.053 10.185 1.00 88.94 82 ALA A N 1
ATOM 629 C CA . ALA A 1 82 ? -5.260 10.044 10.794 1.00 88.94 82 ALA A CA 1
ATOM 630 C C . ALA A 1 82 ? -6.056 11.356 10.604 1.00 88.94 82 ALA A C 1
ATOM 632 O O . ALA A 1 82 ? -7.160 11.273 10.064 1.00 88.94 82 ALA A O 1
ATOM 633 N N . PRO A 1 83 ? -5.521 12.559 10.911 1.00 88.75 83 PRO A N 1
ATOM 634 C CA . PRO A 1 83 ? -6.297 13.795 10.766 1.00 88.75 83 PRO A CA 1
ATOM 635 C C . PRO A 1 83 ? -6.676 14.112 9.311 1.00 88.75 83 PRO A C 1
ATOM 637 O O . PRO A 1 83 ? -7.714 14.721 9.060 1.00 88.75 83 PRO A O 1
ATOM 640 N N . ILE A 1 84 ? -5.855 13.699 8.340 1.00 87.88 84 ILE A N 1
ATOM 641 C CA . ILE A 1 84 ? -6.129 13.899 6.911 1.00 87.88 84 ILE A CA 1
ATOM 642 C C . ILE A 1 84 ? -7.235 12.939 6.468 1.00 87.88 84 ILE A C 1
ATOM 644 O O . ILE A 1 84 ? -8.208 13.358 5.848 1.00 87.88 84 ILE A O 1
ATOM 648 N N . ILE A 1 85 ? -7.117 11.662 6.842 1.00 84.56 85 ILE A N 1
ATOM 649 C CA . ILE A 1 85 ? -8.084 10.615 6.488 1.00 84.56 85 ILE A CA 1
ATOM 650 C C . ILE A 1 85 ? -9.459 10.923 7.081 1.00 84.56 85 ILE A C 1
ATOM 652 O O . ILE A 1 85 ? -10.471 10.768 6.400 1.00 84.56 85 ILE A O 1
ATOM 656 N N . GLU A 1 86 ? -9.511 11.363 8.336 1.00 80.38 86 GLU A N 1
ATOM 657 C CA . GLU A 1 86 ? -10.758 11.700 9.025 1.00 80.38 86 GLU A CA 1
ATOM 658 C C . GLU A 1 86 ? -11.436 12.920 8.399 1.00 80.38 86 GLU A C 1
ATOM 660 O O . GLU A 1 86 ? -12.646 12.900 8.175 1.00 80.38 86 GLU A O 1
ATOM 665 N N . LYS A 1 87 ? -10.661 13.949 8.034 1.00 79.00 87 LYS A N 1
ATOM 666 C CA . LYS A 1 87 ? -11.173 15.129 7.330 1.00 79.00 87 LYS A CA 1
ATOM 667 C C . LYS A 1 87 ? -11.757 14.774 5.960 1.00 79.00 87 LYS A C 1
ATOM 669 O O . LYS A 1 87 ? -12.856 15.223 5.644 1.00 79.00 87 LYS A O 1
ATOM 674 N N . GLU A 1 88 ? -11.053 13.967 5.168 1.00 75.06 88 GLU A N 1
ATOM 675 C CA . GLU A 1 88 ? -11.522 13.511 3.851 1.00 75.06 88 GLU A CA 1
ATOM 676 C C . GLU A 1 88 ? -12.749 12.599 3.976 1.00 75.06 88 GLU A C 1
ATOM 678 O O . GLU A 1 88 ? -13.721 12.756 3.244 1.00 75.06 88 GLU A O 1
ATOM 683 N N . SER A 1 89 ? -12.765 11.700 4.965 1.00 70.44 89 SER A N 1
ATOM 684 C CA . SER A 1 89 ? -13.920 10.832 5.233 1.00 70.44 89 SER A CA 1
ATOM 685 C C . SER A 1 89 ? -15.145 11.645 5.663 1.00 70.44 89 SER A C 1
ATOM 687 O O . SER A 1 89 ? -16.257 11.357 5.228 1.00 70.44 89 SER A O 1
ATOM 689 N N . ALA A 1 90 ? -14.955 12.692 6.472 1.00 67.50 90 ALA A N 1
ATOM 690 C CA . ALA A 1 90 ? -16.020 13.610 6.865 1.00 67.50 90 ALA A CA 1
ATOM 691 C C . ALA A 1 90 ? -16.523 14.458 5.684 1.00 67.50 90 ALA A C 1
ATOM 693 O O . ALA A 1 90 ? -17.730 14.671 5.551 1.00 67.50 90 ALA A O 1
ATOM 694 N N . ALA A 1 91 ? -15.627 14.910 4.802 1.00 69.44 91 ALA A N 1
ATOM 695 C CA . ALA A 1 91 ? -15.988 15.623 3.579 1.00 69.44 91 ALA A CA 1
ATOM 696 C C . ALA A 1 91 ? -16.780 14.722 2.615 1.00 69.44 91 ALA A C 1
ATOM 698 O O . ALA A 1 91 ? -17.858 15.113 2.170 1.00 69.44 91 ALA A O 1
ATOM 699 N N . ALA A 1 92 ? -16.314 13.491 2.386 1.00 66.44 92 ALA A N 1
ATOM 700 C CA . ALA A 1 92 ? -16.996 12.494 1.565 1.00 66.44 92 ALA A CA 1
ATOM 701 C C . ALA A 1 92 ? -18.365 12.104 2.150 1.00 66.44 92 ALA A C 1
ATOM 703 O O . ALA A 1 92 ? -19.354 12.030 1.426 1.00 66.44 92 ALA A O 1
ATOM 704 N N . ALA A 1 93 ? -18.465 11.923 3.471 1.00 60.78 93 ALA A N 1
ATOM 705 C CA . ALA A 1 93 ? -19.744 11.686 4.139 1.00 60.78 93 ALA A CA 1
ATOM 706 C C . ALA A 1 93 ? -20.701 12.882 3.983 1.00 60.78 93 ALA A C 1
ATOM 708 O O . ALA A 1 93 ? -21.888 12.693 3.733 1.00 60.78 93 ALA A O 1
ATOM 709 N N . THR A 1 94 ? -20.192 14.114 4.066 1.00 66.56 94 THR A N 1
ATOM 710 C CA . THR A 1 94 ? -20.986 15.337 3.851 1.00 66.56 94 THR A CA 1
ATOM 711 C C . THR A 1 94 ? -21.471 15.451 2.40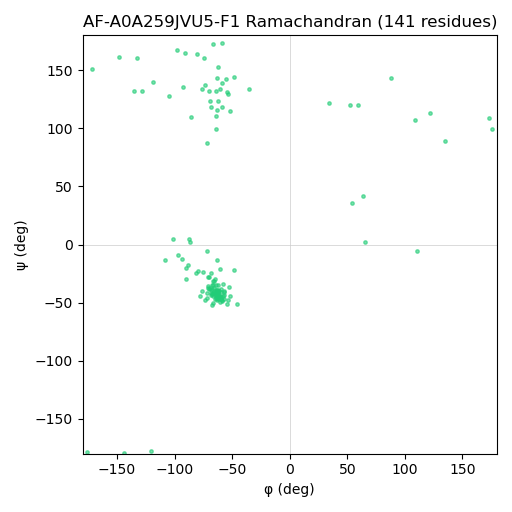3 1.00 66.56 94 THR A C 1
ATOM 713 O O . THR A 1 94 ? -22.601 15.876 2.162 1.00 66.56 94 THR A O 1
ATOM 716 N N . GLU A 1 95 ? -20.652 15.044 1.433 1.00 63.66 95 GLU A N 1
ATOM 717 C CA . GLU A 1 95 ? -21.020 15.006 0.017 1.00 63.66 95 GLU A CA 1
ATOM 718 C C . GLU A 1 95 ? -22.085 13.941 -0.275 1.00 63.66 95 GLU A C 1
ATOM 720 O O . GLU A 1 95 ? -23.061 14.234 -0.961 1.00 63.66 95 GLU A O 1
ATOM 725 N N . LEU A 1 96 ? -21.968 12.747 0.315 1.00 60.06 96 LEU A N 1
ATOM 726 C CA . LEU A 1 96 ? -22.977 11.686 0.203 1.00 60.06 96 LEU A CA 1
ATOM 727 C C . LEU A 1 96 ? -24.305 12.048 0.893 1.00 60.06 96 LEU A C 1
ATOM 729 O O . LEU A 1 96 ? -25.369 11.629 0.441 1.00 60.06 96 LEU A O 1
ATOM 733 N N . VAL A 1 97 ? -24.258 12.830 1.978 1.00 60.06 97 VAL A N 1
ATOM 734 C CA . VAL A 1 97 ? -25.447 13.321 2.700 1.00 60.06 97 VAL A CA 1
ATOM 735 C C . VAL A 1 97 ? -26.090 14.523 1.998 1.00 60.06 97 VAL A C 1
ATOM 737 O O . VAL A 1 97 ? -27.292 14.751 2.162 1.00 60.06 97 VAL A O 1
ATOM 740 N N . ARG A 1 98 ? -25.352 15.275 1.166 1.00 58.62 98 ARG A N 1
ATOM 741 C CA . ARG A 1 98 ? -25.953 16.292 0.294 1.00 58.62 98 ARG A CA 1
ATOM 742 C C . ARG A 1 98 ? -26.890 15.573 -0.683 1.00 58.62 98 ARG A C 1
ATOM 744 O O . ARG A 1 98 ? -26.423 14.796 -1.513 1.00 58.62 98 ARG A O 1
ATOM 751 N N . PRO A 1 99 ? -28.212 15.821 -0.648 1.00 56.78 99 PRO A N 1
ATOM 752 C CA . PRO A 1 99 ? -29.114 15.103 -1.526 1.00 56.78 99 PRO A CA 1
ATOM 753 C C . PRO A 1 99 ? -28.746 15.431 -2.972 1.00 56.78 99 PRO A C 1
ATOM 755 O O . PRO A 1 99 ? -28.822 16.592 -3.382 1.00 56.78 99 PRO A O 1
ATOM 758 N N . MET A 1 100 ? -28.450 14.404 -3.773 1.00 54.41 100 MET A N 1
ATOM 759 C CA . MET A 1 100 ? -28.350 14.488 -5.239 1.00 54.41 100 MET A CA 1
ATOM 760 C C . MET A 1 100 ? -29.567 15.219 -5.848 1.00 54.41 100 MET A C 1
ATOM 762 O O . MET A 1 100 ? -29.497 15.815 -6.918 1.00 54.41 100 MET A O 1
ATOM 766 N N . ALA A 1 101 ? -30.681 15.254 -5.106 1.00 56.06 101 ALA A N 1
ATOM 767 C CA . ALA A 1 101 ? -31.894 15.996 -5.409 1.00 56.06 101 ALA A CA 1
ATOM 768 C C . ALA A 1 101 ? -31.748 17.529 -5.521 1.00 56.06 101 ALA A C 1
ATOM 770 O O . ALA A 1 101 ? -32.619 18.184 -6.099 1.00 56.06 101 ALA A O 1
ATOM 771 N N . GLN A 1 102 ? -30.698 18.111 -4.938 1.00 56.78 102 GLN A N 1
ATOM 772 C CA . GLN A 1 102 ? -30.421 19.547 -5.012 1.00 56.78 102 GLN A CA 1
ATOM 773 C C . GLN A 1 102 ? -29.533 19.893 -6.216 1.00 56.78 102 GLN A C 1
ATOM 775 O O . GLN A 1 102 ? -29.693 20.971 -6.784 1.00 56.78 102 GLN A O 1
ATOM 780 N N . SER A 1 103 ? -28.656 18.981 -6.658 1.00 64.00 103 SER A N 1
ATOM 781 C CA . SER A 1 103 ? -27.748 19.237 -7.785 1.00 64.00 103 SER A CA 1
ATOM 782 C C . SER A 1 103 ? -28.457 19.173 -9.139 1.00 64.00 103 SER A C 1
ATOM 784 O O . SER A 1 103 ? -28.228 20.043 -9.973 1.00 64.00 103 SER A O 1
ATOM 786 N N . TRP A 1 104 ? -29.387 18.229 -9.347 1.00 60.78 104 TRP A N 1
ATOM 787 C CA . TRP A 1 104 ? -30.131 18.153 -10.615 1.00 60.78 104 TRP A CA 1
ATOM 788 C C . TRP A 1 104 ? -31.125 19.304 -10.802 1.00 60.78 104 TRP A C 1
ATOM 790 O O . TRP A 1 104 ? -31.393 19.692 -11.933 1.00 60.78 104 TRP A O 1
ATOM 800 N N . ARG A 1 105 ? -31.652 19.884 -9.713 1.00 62.56 105 ARG A N 1
ATOM 801 C CA . ARG A 1 105 ? -32.537 21.062 -9.782 1.00 62.56 105 AR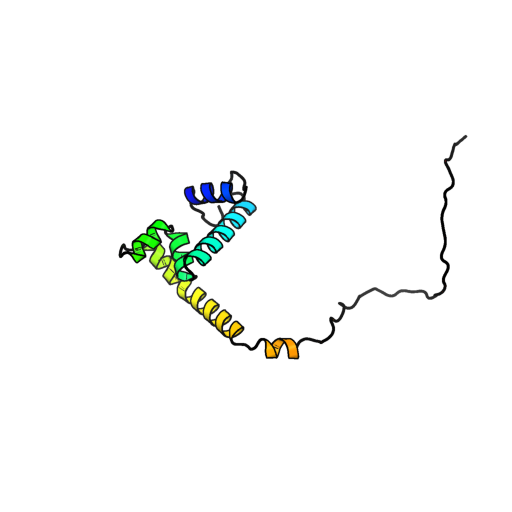G A CA 1
ATOM 802 C C . ARG A 1 105 ? -31.789 22.362 -10.077 1.00 62.56 105 ARG A C 1
ATOM 804 O O . ARG A 1 105 ? -32.404 23.306 -10.559 1.00 62.56 105 ARG A O 1
ATOM 811 N N . ALA A 1 106 ? -30.494 22.416 -9.769 1.00 66.62 106 ALA A N 1
ATOM 812 C CA . ALA A 1 106 ? -29.629 23.558 -10.057 1.00 66.62 106 ALA A CA 1
ATOM 813 C C . ALA A 1 106 ? -28.889 23.424 -11.401 1.00 66.62 106 ALA A C 1
ATOM 815 O O . ALA A 1 106 ? -28.304 24.395 -11.878 1.00 66.62 106 ALA A O 1
ATOM 816 N N . ALA A 1 107 ? -28.903 22.236 -12.012 1.00 67.56 107 ALA A N 1
ATOM 817 C CA . ALA A 1 107 ? -28.309 22.012 -13.320 1.00 67.56 107 ALA A CA 1
ATOM 818 C C . ALA A 1 107 ? -29.216 22.590 -14.423 1.00 67.56 107 ALA A C 1
ATOM 820 O O . ALA A 1 107 ? -30.429 22.358 -14.406 1.00 67.56 107 ALA A O 1
ATOM 821 N N . PRO A 1 108 ? -28.667 23.328 -15.404 1.00 68.19 108 PRO A N 1
ATOM 822 C CA . PRO A 1 108 ? -29.449 23.760 -16.553 1.00 68.19 108 PRO A CA 1
ATOM 823 C C . PRO A 1 108 ? -29.970 22.529 -17.312 1.00 68.19 108 PRO A C 1
ATOM 825 O O . PRO A 1 108 ? -29.217 21.600 -17.594 1.00 68.19 108 PRO A O 1
ATOM 828 N N . LEU A 1 109 ? -31.261 22.533 -17.668 1.00 71.38 109 LEU A N 1
ATOM 829 C CA . LEU A 1 109 ? -31.911 21.445 -18.423 1.00 71.38 109 LEU A CA 1
ATOM 830 C C . LEU A 1 109 ? -31.330 21.247 -19.832 1.00 71.38 109 LEU A C 1
ATOM 832 O O . LEU A 1 109 ? -31.586 20.233 -20.475 1.00 71.38 109 LEU A O 1
ATOM 836 N N . PHE A 1 110 ? -30.543 22.207 -20.309 1.00 74.31 110 PHE A N 1
ATOM 837 C CA . PHE A 1 110 ? -29.907 22.171 -21.613 1.00 74.31 110 PHE A CA 1
ATOM 838 C C . PHE A 1 110 ? -28.416 22.444 -21.451 1.00 74.31 110 PHE A C 1
ATOM 840 O O . PHE A 1 110 ? -28.020 23.402 -20.787 1.00 74.31 110 PHE A O 1
ATOM 847 N N . ALA A 1 111 ? -27.586 21.609 -22.077 1.00 64.81 111 ALA A N 1
ATOM 848 C CA . ALA A 1 111 ? -26.164 21.882 -22.198 1.00 64.81 111 ALA A CA 1
ATOM 849 C C . ALA A 1 111 ? -25.983 23.142 -23.055 1.00 64.81 111 ALA A C 1
ATOM 851 O O . ALA A 1 111 ? -26.258 23.120 -24.255 1.00 64.81 111 ALA A O 1
ATOM 852 N N . THR A 1 112 ? -25.544 24.246 -22.448 1.00 68.12 112 THR A N 1
ATOM 853 C CA . THR A 1 112 ? -25.146 25.439 -23.198 1.00 68.12 112 THR A CA 1
ATOM 854 C C . THR A 1 112 ? -23.862 25.097 -23.953 1.00 68.12 112 THR A C 1
ATOM 856 O O . THR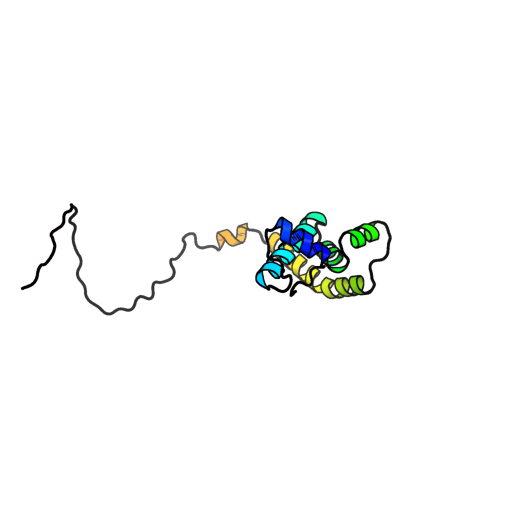 A 1 112 ? -22.862 24.770 -23.307 1.00 68.12 112 THR A O 1
ATOM 859 N N . PRO A 1 113 ? -23.842 25.138 -25.296 1.00 58.84 113 PRO A N 1
ATOM 860 C CA . PRO A 1 113 ? -22.599 24.969 -26.030 1.00 58.84 113 PRO A CA 1
ATOM 861 C C . PRO A 1 113 ? -21.619 26.059 -25.578 1.00 58.84 113 PRO A C 1
ATOM 863 O O . PRO A 1 113 ? -22.052 27.205 -25.408 1.00 58.84 113 PRO A O 1
ATOM 866 N N . PRO A 1 114 ? -20.322 25.756 -25.380 1.00 55.19 114 PRO A N 1
ATOM 867 C CA . PRO A 1 114 ? -19.345 26.805 -25.137 1.00 55.19 114 PRO A CA 1
ATOM 868 C C . PRO A 1 114 ? -19.450 27.822 -26.275 1.00 55.19 114 PRO A C 1
ATOM 870 O O . PRO A 1 114 ? -19.503 27.446 -27.451 1.00 55.19 114 PRO A O 1
ATOM 873 N N . ALA A 1 115 ? -19.559 29.102 -25.912 1.00 53.03 115 ALA A N 1
ATOM 874 C CA . ALA A 1 115 ? -19.679 30.189 -26.867 1.00 53.03 115 ALA A CA 1
ATOM 875 C C . ALA A 1 115 ? -18.538 30.070 -27.884 1.00 53.03 115 ALA A C 1
ATOM 877 O O . ALA A 1 115 ? -17.365 30.175 -27.526 1.00 53.03 115 ALA A O 1
ATOM 878 N N . ARG A 1 116 ? -18.875 29.813 -29.154 1.00 45.97 116 ARG A N 1
ATOM 879 C CA . ARG A 1 116 ? -17.903 29.926 -30.240 1.00 45.97 116 ARG A CA 1
ATOM 880 C C . ARG A 1 116 ? -17.495 31.391 -30.314 1.00 45.97 116 ARG A C 1
ATOM 882 O O . ARG A 1 116 ? -18.207 32.194 -30.909 1.00 45.97 116 ARG A O 1
ATOM 889 N N . SER A 1 117 ? -16.355 31.741 -29.737 1.00 49.88 117 SER A N 1
ATOM 890 C CA . SER A 1 117 ? -15.635 32.940 -30.138 1.00 49.88 117 SER A CA 1
ATOM 891 C C . SER A 1 117 ? -15.033 32.657 -31.511 1.00 49.88 117 SER A C 1
ATOM 893 O O . SER A 1 117 ? -13.917 32.150 -31.604 1.00 49.88 117 SER A O 1
ATOM 895 N N . ASN A 1 118 ? -15.794 32.914 -32.575 1.00 45.66 118 ASN A N 1
ATOM 896 C CA . ASN A 1 118 ? -15.211 33.043 -33.903 1.00 45.66 118 ASN A CA 1
ATOM 897 C C . ASN A 1 118 ? -15.193 34.531 -34.276 1.00 45.66 118 ASN A C 1
ATOM 899 O O . ASN A 1 118 ? -16.231 35.185 -34.153 1.00 45.66 118 ASN A O 1
ATOM 903 N N . PRO A 1 119 ? -14.037 35.070 -34.691 1.00 42.75 119 PRO A N 1
ATOM 904 C CA . PRO A 1 119 ? -13.908 36.467 -35.069 1.00 42.75 119 PRO A CA 1
ATOM 905 C C . PRO A 1 119 ? -14.662 36.722 -36.383 1.00 42.75 119 PRO A C 1
ATOM 907 O O . PRO A 1 119 ? -14.402 36.073 -37.393 1.00 42.75 119 PRO A O 1
ATOM 910 N N . THR A 1 120 ? -15.604 37.666 -36.370 1.00 40.19 120 THR A N 1
ATOM 911 C CA . THR A 1 120 ? -15.869 38.562 -37.514 1.00 40.19 120 THR A CA 1
ATOM 912 C C . THR A 1 120 ? -14.544 39.241 -37.882 1.00 40.19 120 THR A C 1
ATOM 914 O O . THR A 1 120 ? -13.802 39.628 -36.986 1.00 40.19 120 THR A O 1
ATOM 917 N N . ASP A 1 121 ? -14.105 39.293 -39.133 1.00 36.00 121 ASP A N 1
ATOM 918 C CA . ASP A 1 121 ? -14.766 39.839 -40.324 1.00 36.00 121 ASP A CA 1
ATOM 919 C C . ASP A 1 121 ? -14.689 38.886 -41.526 1.00 36.00 121 ASP A C 1
ATOM 921 O O . ASP A 1 121 ? -13.781 38.071 -41.624 1.00 36.00 121 ASP A O 1
ATOM 925 N N . ALA A 1 122 ? -15.508 38.963 -42.568 1.00 37.44 122 ALA A N 1
ATOM 926 C CA . ALA A 1 122 ? -16.783 39.608 -42.853 1.00 37.44 122 ALA A CA 1
ATOM 927 C C . ALA A 1 122 ? -17.195 39.055 -44.234 1.00 37.44 122 ALA A C 1
ATOM 929 O O . ALA A 1 122 ? -16.330 38.752 -45.055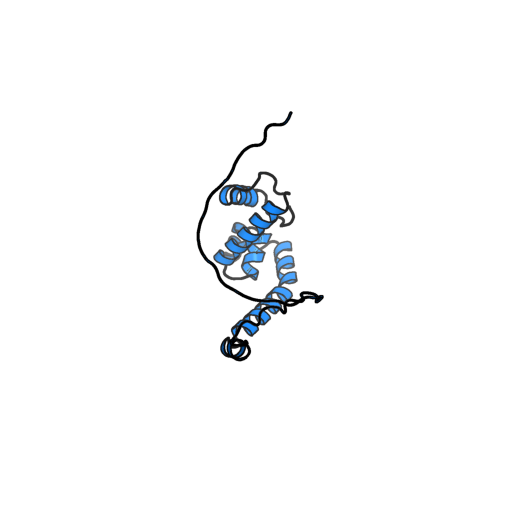 1.00 37.44 122 ALA A O 1
ATOM 930 N N . GLY A 1 123 ? -18.493 38.967 -44.526 1.00 33.66 123 GLY A N 1
ATOM 931 C CA . GLY A 1 123 ? -18.955 38.898 -45.918 1.00 33.66 123 GLY A CA 1
ATOM 932 C C . GLY A 1 123 ? -20.013 37.839 -46.185 1.00 33.66 123 GLY A C 1
ATOM 933 O O . GLY A 1 123 ? -19.721 36.709 -46.552 1.00 33.66 123 GLY A O 1
ATOM 934 N N . PHE A 1 124 ? -21.258 38.261 -46.011 1.00 39.66 124 PHE A N 1
ATOM 935 C CA . PHE A 1 124 ? -22.489 37.682 -46.537 1.00 39.66 124 PHE A CA 1
ATOM 936 C C . PHE A 1 124 ? -22.374 37.058 -47.944 1.00 39.66 124 PHE A C 1
ATOM 938 O O . PHE A 1 124 ? -21.930 37.726 -48.871 1.00 39.66 124 PHE A O 1
ATOM 945 N N . LEU A 1 125 ? -22.923 35.849 -48.125 1.00 32.72 125 LEU A N 1
ATOM 946 C CA . LEU A 1 125 ? -24.141 35.581 -48.920 1.00 32.72 125 LEU A CA 1
ATOM 947 C C . LEU A 1 125 ? -24.376 34.060 -49.046 1.00 32.72 125 LEU A C 1
ATOM 949 O O . LEU A 1 125 ? -23.680 33.334 -49.743 1.00 32.72 125 LEU A O 1
ATOM 953 N N . VAL A 1 126 ? -25.408 33.595 -48.352 1.00 34.88 126 VAL A N 1
ATOM 954 C CA . VAL A 1 126 ? -26.189 32.370 -48.628 1.00 34.88 126 VAL A CA 1
ATOM 955 C C . VAL A 1 126 ? -27.102 32.680 -49.852 1.00 34.88 126 VAL A C 1
ATOM 957 O O . VAL A 1 126 ? -27.350 33.875 -50.036 1.00 34.88 126 VAL A O 1
ATOM 960 N N . PRO A 1 127 ? -27.689 31.747 -50.660 1.00 43.12 127 PRO A N 1
ATOM 961 C CA . PRO A 1 127 ? -27.873 30.292 -50.473 1.00 43.12 127 PRO A CA 1
ATOM 962 C C . PRO A 1 127 ? -27.752 29.387 -51.743 1.00 43.12 127 PRO A C 1
ATOM 964 O O . PRO A 1 127 ? -27.695 29.851 -52.874 1.00 43.12 127 PRO A O 1
ATOM 967 N N . ARG A 1 128 ? -27.938 28.074 -51.510 1.00 31.64 128 ARG A N 1
ATOM 968 C CA . ARG A 1 128 ? -28.825 27.107 -52.223 1.00 31.64 128 ARG A CA 1
ATOM 969 C C . ARG A 1 128 ? -28.157 25.872 -52.845 1.00 31.64 128 ARG A C 1
ATOM 971 O O . ARG A 1 128 ? -27.450 25.940 -53.835 1.00 31.64 128 ARG A O 1
ATOM 978 N N . SER A 1 129 ? -28.531 24.743 -52.234 1.00 43.47 129 SER A N 1
ATOM 979 C CA . SER A 1 129 ? -29.050 23.492 -52.806 1.00 43.47 129 SER A CA 1
ATOM 980 C C . SER A 1 129 ? -28.542 23.014 -54.167 1.00 43.47 129 SER A C 1
ATOM 982 O O . SER A 1 129 ? -28.836 23.610 -55.194 1.00 43.47 129 SER A O 1
ATOM 984 N N . GLY A 1 130 ? -27.982 21.806 -54.175 1.00 35.44 130 GLY A N 1
ATOM 985 C CA . GLY A 1 130 ? -27.844 20.996 -55.381 1.00 35.44 130 GLY A CA 1
ATOM 986 C C . GLY A 1 130 ? -27.071 19.721 -55.088 1.00 35.44 130 GLY A C 1
ATOM 987 O O . GLY A 1 130 ? -25.854 19.746 -54.966 1.00 35.44 130 GLY A O 1
ATOM 988 N N . ALA A 1 131 ? -27.793 18.620 -54.911 1.00 41.50 131 ALA A N 1
ATOM 989 C CA . ALA A 1 131 ? -27.221 17.285 -54.854 1.00 41.50 131 ALA A CA 1
ATOM 990 C C . ALA A 1 131 ? -26.616 16.874 -56.218 1.00 41.50 131 ALA A C 1
ATOM 992 O O . ALA A 1 131 ? -26.907 17.507 -57.229 1.00 41.50 131 ALA A O 1
ATOM 993 N N . LEU A 1 132 ? -25.926 15.721 -56.205 1.00 35.28 132 LEU A N 1
ATOM 994 C CA . LEU A 1 132 ? -25.790 14.723 -57.290 1.00 35.28 132 LEU A CA 1
ATOM 995 C C . LEU A 1 132 ? -24.414 14.626 -57.999 1.00 35.28 132 LEU A C 1
ATOM 997 O O . LEU A 1 132 ? -24.078 15.453 -58.831 1.00 35.28 132 LEU A O 1
ATOM 1001 N N . PHE A 1 133 ? -23.709 13.525 -57.673 1.00 34.03 133 PHE A N 1
ATOM 1002 C CA . PHE A 1 133 ? -22.802 12.661 -58.477 1.00 34.03 133 PHE A CA 1
ATOM 1003 C C . PHE A 1 133 ? -21.618 13.279 -59.280 1.00 34.03 133 PHE A C 1
ATOM 1005 O O . PHE A 1 133 ? -21.799 14.193 -60.067 1.00 34.03 133 PHE A O 1
ATOM 1012 N N . VAL A 1 134 ? -20.349 12.895 -59.000 1.00 38.56 134 VAL A N 1
ATOM 1013 C CA . VAL A 1 134 ? -19.479 11.844 -59.644 1.00 38.56 134 VAL A CA 1
ATOM 1014 C C . VAL A 1 134 ? -19.241 12.113 -61.151 1.00 38.56 134 VAL A C 1
ATOM 1016 O O . VAL A 1 134 ? -20.207 12.187 -61.890 1.00 38.56 134 VAL A O 1
ATOM 1019 N N . ALA A 1 135 ? -18.031 12.304 -61.712 1.00 39.34 135 ALA A N 1
ATOM 1020 C CA . ALA A 1 135 ? -16.864 11.401 -61.829 1.00 39.34 135 ALA A CA 1
ATOM 1021 C C . ALA A 1 135 ? -15.635 12.128 -62.498 1.00 39.34 135 ALA A C 1
ATOM 1023 O O . ALA A 1 135 ? -15.750 13.308 -62.818 1.00 39.34 135 ALA A O 1
ATOM 1024 N N . PRO A 1 136 ? -14.474 11.461 -62.724 1.00 55.25 136 PRO A N 1
ATOM 1025 C CA . PRO A 1 136 ? -13.113 12.035 -62.776 1.00 55.25 136 PRO A CA 1
ATOM 1026 C C . PRO A 1 136 ? -12.569 12.337 -64.188 1.00 55.25 136 PRO A C 1
ATOM 1028 O O . PRO A 1 136 ? -13.081 11.805 -65.165 1.00 55.25 136 PRO A O 1
ATOM 1031 N N . LEU A 1 137 ? -11.458 13.086 -64.294 1.00 36.50 137 LEU A N 1
ATOM 1032 C CA . LEU A 1 137 ? -10.690 13.279 -65.544 1.00 36.50 137 LEU A CA 1
ATOM 1033 C C . LEU A 1 137 ? -9.166 13.482 -65.281 1.00 36.50 137 LEU A C 1
ATOM 1035 O O . LEU A 1 137 ? -8.785 13.735 -64.139 1.00 36.50 137 LEU A O 1
ATOM 1039 N N . PRO A 1 138 ? -8.280 13.299 -66.291 1.00 44.47 138 PRO A N 1
ATOM 1040 C CA . PRO A 1 138 ? -7.104 12.432 -66.198 1.00 44.47 138 PRO A CA 1
ATOM 1041 C C . PRO A 1 138 ? -5.741 13.132 -66.414 1.00 44.47 138 PRO A C 1
ATOM 1043 O O . PRO A 1 138 ? -5.634 14.341 -66.598 1.00 44.47 138 PRO A O 1
ATOM 1046 N N . SER A 1 139 ? -4.696 12.301 -66.368 1.00 49.97 139 SER A N 1
ATOM 1047 C CA . SER A 1 139 ? -3.249 12.548 -66.362 1.00 49.97 139 SER A CA 1
ATOM 1048 C C . SER A 1 139 ? -2.683 13.516 -67.414 1.00 49.97 139 SER A C 1
ATOM 1050 O O . SER A 1 139 ? -3.063 13.510 -68.582 1.00 49.97 139 SER A O 1
ATOM 1052 N N . ARG A 1 140 ? -1.659 14.276 -67.001 1.00 42.94 140 ARG A N 1
ATOM 1053 C CA . ARG A 1 140 ? -0.882 15.230 -67.813 1.00 42.94 140 ARG A CA 1
ATOM 1054 C C . ARG A 1 140 ? 0.369 14.561 -68.410 1.00 42.94 140 ARG A C 1
ATOM 1056 O O . ARG A 1 140 ? 1.109 13.906 -67.679 1.00 42.94 140 ARG A O 1
ATOM 1063 N N . ARG A 1 141 ? 0.664 14.801 -69.694 1.00 42.47 141 ARG A N 1
ATOM 1064 C CA . ARG A 1 141 ? 2.025 14.701 -70.261 1.00 42.47 141 ARG A CA 1
ATOM 1065 C C . ARG A 1 141 ? 2.458 16.059 -70.809 1.00 42.47 141 ARG A C 1
ATOM 1067 O O . ARG A 1 141 ? 1.644 16.793 -71.362 1.00 42.47 141 ARG A O 1
ATOM 1074 N N . ALA A 1 142 ? 3.729 16.359 -70.572 1.00 45.31 142 ALA A N 1
ATOM 1075 C CA . ALA A 1 142 ? 4.456 17.547 -70.994 1.00 45.31 142 ALA A CA 1
ATOM 1076 C C . ALA A 1 142 ? 4.923 17.441 -72.459 1.00 45.31 142 ALA A C 1
ATOM 1078 O O . ALA A 1 142 ? 4.956 16.326 -72.990 1.00 45.31 142 ALA A O 1
ATOM 1079 N N . PRO A 1 143 ? 5.314 18.557 -73.094 1.00 61.00 143 PRO A N 1
ATOM 1080 C CA . PRO A 1 143 ? 6.376 18.551 -74.092 1.00 61.00 143 PRO A CA 1
ATOM 1081 C C . PRO A 1 143 ? 7.765 18.497 -73.435 1.00 61.00 143 PRO A C 1
ATOM 1083 O O . PRO A 1 143 ? 7.943 19.121 -72.362 1.00 61.00 143 PRO A O 1
#

Sequence (143 aa):
GLMQIMPATWDELRVHYGLGADPFDPRDNILAGAAYLRQLHDRYGSIRAMLAAYNAGPARYEASLAGEPLPPETRTYIAALAPIIEKESAAAATELVRPMAQSWRAAPLFATPPARSNPTDAGFLVPRSGALFVAPLPSRRAP

Radius of gyration: 29.62 Å; Cα contacts (8 Å, |Δi|>4): 70; chains: 1; bounding box: 45×51×93 Å

Nearest PDB structures (foldseek):
  6cfc-assembly1_A  TM=8.336E-01  e=9.676E-01  Campylobacter jejuni
  6cf8-assembly1_A  TM=8.091E-01  e=1.413E+00  Campylobacter jejuni

Secondary structure (DSSP, 8-state):
-TT---HHHHHHHHHHTT--S-TT-HHHHHHHHHHHHHHHHHHHS-HHHHHHHHHH-HHHHHHHHTTPPPPHHHHHHHHHHHHHHHHHHHHHHHHHHS-HHHHHHHS-SS-PPP-----------------------------